Protein AF-A0A4Q3VVP0-F1 (afdb_monomer_lite)

Radius of gyration: 15.02 Å; chains: 1; bounding box: 46×22×36 Å

Foldseek 3Di:
DPPPDDLVVVLVVCQVVQQPDDPDVVLLVLLQVLQCVDDPVCNVAHFSSTGQ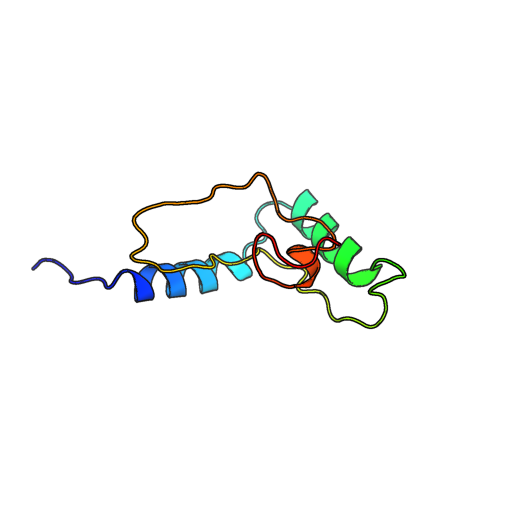GDDDDSPDPDDDDDDDDDSQACRGVSHPPGDPD

Structure (mmCIF, N/CA/C/O backbone):
data_AF-A0A4Q3VVP0-F1
#
_entry.id   AF-A0A4Q3VVP0-F1
#
loop_
_atom_site.group_PDB
_atom_site.id
_atom_site.type_symbol
_atom_site.label_atom_id
_atom_site.label_alt_id
_atom_site.label_comp_id
_atom_site.label_asym_id
_atom_site.label_entity_id
_atom_site.label_seq_id
_atom_site.pdbx_PDB_ins_code
_atom_site.Cartn_x
_atom_site.Cartn_y
_atom_site.Cartn_z
_atom_site.occupancy
_atom_site.B_iso_or_equiv
_atom_site.auth_seq_id
_atom_site.auth_comp_id
_atom_site.auth_asym_id
_atom_site.auth_atom_id
_atom_site.pdbx_PDB_model_num
ATOM 1 N N . MET A 1 1 ? 30.784 -10.871 -19.557 1.00 37.88 1 MET A N 1
ATOM 2 C CA . MET A 1 1 ? 29.609 -11.553 -18.975 1.00 37.88 1 MET A CA 1
ATOM 3 C C . MET A 1 1 ? 28.599 -10.488 -18.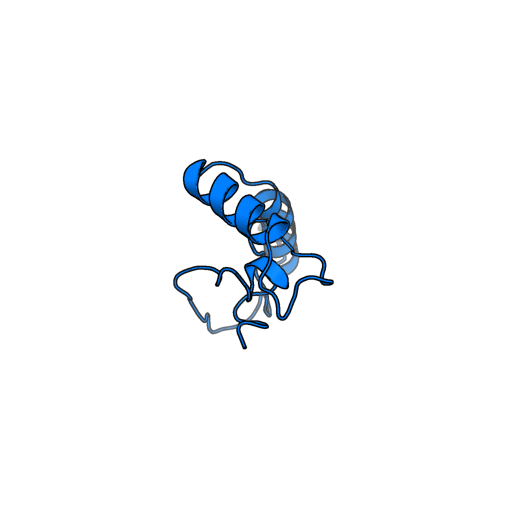605 1.00 37.88 1 MET A C 1
ATOM 5 O O . MET A 1 1 ? 28.812 -9.791 -17.624 1.00 37.88 1 MET A O 1
ATOM 9 N N . ILE A 1 2 ? 27.560 -10.297 -19.417 1.00 51.41 2 ILE A N 1
ATOM 10 C CA . ILE A 1 2 ? 26.403 -9.504 -18.992 1.00 51.41 2 ILE A CA 1
ATOM 11 C C . ILE A 1 2 ? 25.660 -10.403 -18.004 1.00 51.41 2 ILE A C 1
ATOM 13 O O . ILE A 1 2 ? 25.247 -11.501 -18.375 1.00 51.41 2 ILE A O 1
ATOM 17 N N . LEU A 1 3 ? 25.589 -10.004 -16.734 1.00 55.19 3 LEU A N 1
ATOM 18 C CA . LEU A 1 3 ? 24.718 -10.670 -15.773 1.00 55.19 3 LEU A CA 1
ATOM 19 C C . LEU A 1 3 ? 23.291 -10.487 -16.287 1.00 55.19 3 LEU A C 1
ATOM 21 O O . LEU A 1 3 ? 22.779 -9.372 -16.320 1.00 55.19 3 LEU A O 1
ATOM 25 N N . ASN A 1 4 ? 22.692 -11.577 -16.761 1.00 61.09 4 ASN A N 1
ATOM 26 C CA . ASN A 1 4 ? 21.332 -11.600 -17.280 1.00 61.09 4 ASN A CA 1
ATOM 27 C C . ASN A 1 4 ? 20.358 -11.551 -16.097 1.00 61.09 4 ASN A C 1
ATOM 29 O O . ASN A 1 4 ? 19.766 -12.561 -15.715 1.00 61.09 4 ASN A O 1
ATOM 33 N N . VAL A 1 5 ? 20.285 -10.391 -15.449 1.00 67.38 5 VAL A N 1
ATOM 34 C CA . VAL A 1 5 ? 19.364 -10.140 -14.347 1.00 67.38 5 VAL A CA 1
ATOM 35 C C . VAL A 1 5 ? 17.968 -10.001 -14.945 1.00 67.38 5 VAL A C 1
ATOM 37 O O . VAL A 1 5 ? 17.740 -9.141 -15.794 1.00 67.38 5 VAL A O 1
ATOM 40 N N . ARG A 1 6 ? 17.038 -10.869 -14.538 1.00 78.38 6 ARG A N 1
ATOM 41 C CA . ARG A 1 6 ? 15.648 -10.765 -14.989 1.00 78.38 6 ARG A CA 1
ATOM 42 C C . ARG A 1 6 ? 14.976 -9.607 -14.244 1.00 78.38 6 ARG A C 1
ATOM 44 O O . ARG A 1 6 ? 15.123 -9.533 -13.026 1.00 78.38 6 ARG A O 1
ATOM 51 N N . PRO A 1 7 ? 14.212 -8.734 -14.918 1.00 75.44 7 PRO A N 1
ATOM 52 C CA . PRO A 1 7 ? 13.497 -7.641 -14.252 1.00 75.44 7 PRO A CA 1
ATOM 53 C C . PRO A 1 7 ? 12.621 -8.114 -13.081 1.00 75.44 7 PRO A C 1
ATOM 55 O O . PRO A 1 7 ? 12.598 -7.487 -12.024 1.00 75.44 7 PRO A O 1
ATOM 58 N N . GLU A 1 8 ? 11.980 -9.274 -13.231 1.00 82.31 8 GLU A N 1
ATOM 59 C CA . GLU A 1 8 ? 11.175 -9.921 -12.190 1.00 82.31 8 GLU A CA 1
ATOM 60 C C . GLU A 1 8 ? 11.959 -10.191 -10.893 1.00 82.31 8 GLU A C 1
ATOM 62 O O . GLU A 1 8 ? 11.443 -9.935 -9.802 1.00 82.31 8 GLU A O 1
ATOM 67 N N . SER A 1 9 ? 13.213 -10.660 -10.987 1.00 85.62 9 SER A N 1
ATOM 68 C CA . SER A 1 9 ? 14.011 -10.957 -9.791 1.00 85.62 9 SER A CA 1
ATOM 69 C C . SER A 1 9 ? 14.385 -9.676 -9.049 1.00 85.62 9 SER A C 1
ATOM 71 O O . SER A 1 9 ? 14.275 -9.624 -7.834 1.00 85.62 9 SER A O 1
ATOM 73 N N . VAL A 1 10 ? 14.711 -8.598 -9.772 1.00 88.94 10 VAL A N 1
ATOM 74 C CA . VAL A 1 10 ? 15.023 -7.294 -9.154 1.00 88.94 10 VAL A CA 1
ATOM 75 C C . VAL A 1 10 ? 13.823 -6.724 -8.413 1.00 88.94 10 VAL A C 1
ATOM 77 O O . VAL A 1 10 ? 13.964 -6.226 -7.299 1.00 88.94 10 VAL A O 1
ATOM 80 N N . VAL A 1 11 ? 12.643 -6.772 -9.032 1.00 93.25 11 VAL A N 1
ATOM 81 C CA . VAL A 1 11 ? 11.413 -6.261 -8.419 1.00 93.25 11 VAL A CA 1
ATOM 82 C C . VAL A 1 11 ? 11.061 -7.061 -7.168 1.00 93.25 11 VAL A C 1
ATOM 84 O O . VAL A 1 11 ? 10.663 -6.472 -6.164 1.00 93.25 11 VAL A O 1
ATOM 87 N N . THR A 1 12 ? 11.235 -8.381 -7.212 1.00 93.88 12 THR A N 1
ATOM 88 C CA . THR A 1 12 ? 10.991 -9.260 -6.064 1.00 93.88 12 THR A CA 1
ATOM 89 C C . THR A 1 12 ? 11.950 -8.942 -4.918 1.00 93.88 12 THR A C 1
ATOM 91 O O . THR A 1 12 ? 11.485 -8.606 -3.830 1.00 93.88 12 THR A O 1
ATOM 94 N N . ASP A 1 13 ? 13.258 -8.917 -5.181 1.00 94.69 13 ASP A N 1
ATOM 95 C CA . ASP A 1 13 ? 14.286 -8.627 -4.174 1.00 94.69 13 ASP A CA 1
ATOM 96 C C . ASP A 1 13 ? 14.087 -7.234 -3.550 1.00 94.69 13 ASP A C 1
ATOM 98 O O . ASP A 1 13 ? 14.178 -7.045 -2.333 1.00 94.69 13 ASP A O 1
ATOM 102 N N . LEU A 1 14 ? 13.762 -6.233 -4.377 1.00 94.81 14 LEU A N 1
ATOM 103 C CA . LEU A 1 14 ? 13.480 -4.884 -3.898 1.00 94.81 14 LEU A CA 1
ATOM 104 C C . LEU A 1 14 ? 12.231 -4.852 -3.017 1.00 94.81 14 LEU A C 1
ATOM 106 O O . LEU A 1 14 ? 12.230 -4.166 -1.997 1.00 94.81 14 LEU A O 1
ATOM 110 N N . ASN A 1 15 ?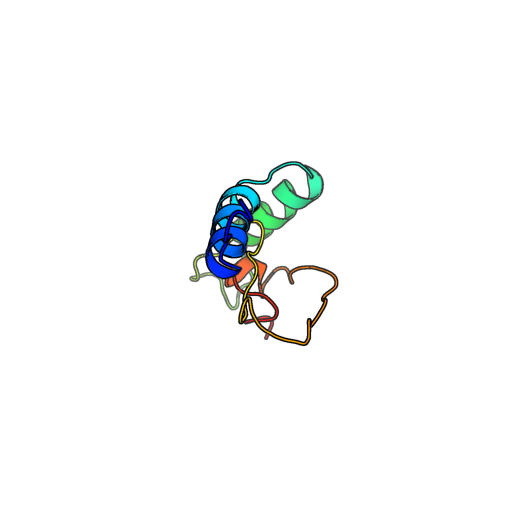 11.173 -5.567 -3.398 1.00 96.62 15 ASN A N 1
ATOM 111 C CA . ASN A 1 15 ? 9.951 -5.637 -2.608 1.00 96.62 15 ASN A CA 1
ATOM 112 C C . ASN A 1 15 ? 10.207 -6.274 -1.238 1.00 96.62 15 ASN A C 1
ATOM 114 O O . ASN A 1 15 ? 9.705 -5.748 -0.246 1.00 96.62 15 ASN A O 1
ATOM 118 N N . GLU A 1 16 ? 11.009 -7.337 -1.160 1.00 96.38 16 GLU A N 1
ATOM 119 C CA . GLU A 1 16 ? 11.376 -7.979 0.110 1.00 96.38 16 GLU A CA 1
ATOM 120 C C . GLU A 1 16 ? 12.118 -7.014 1.042 1.00 96.38 16 GLU A C 1
ATOM 122 O O . GLU A 1 16 ? 11.743 -6.856 2.202 1.00 96.38 16 GLU A O 1
ATOM 127 N N . ILE A 1 17 ? 13.104 -6.279 0.525 1.00 97.00 17 ILE A N 1
ATOM 128 C CA . ILE A 1 17 ? 13.839 -5.279 1.315 1.00 97.00 17 ILE A CA 1
ATOM 129 C C . ILE A 1 17 ? 12.925 -4.107 1.707 1.00 97.00 17 ILE A C 1
ATOM 131 O O . ILE A 1 17 ? 12.994 -3.581 2.823 1.00 97.00 17 ILE A O 1
ATOM 135 N N . LEU A 1 18 ? 12.066 -3.665 0.786 1.00 97.31 18 LEU A N 1
ATOM 136 C CA . LEU A 1 18 ? 11.216 -2.495 0.967 1.00 97.31 18 LEU A CA 1
ATOM 137 C C . LEU A 1 18 ? 10.212 -2.692 2.100 1.00 97.31 18 LEU A C 1
ATOM 139 O O . LEU A 1 18 ? 10.011 -1.755 2.873 1.00 97.31 18 LEU A O 1
ATOM 143 N N . VAL A 1 19 ? 9.571 -3.861 2.209 1.00 98.12 19 VAL A N 1
ATOM 144 C CA . VAL A 1 19 ? 8.491 -4.079 3.191 1.00 98.12 19 VAL A CA 1
ATOM 145 C C . VAL A 1 19 ? 8.969 -4.034 4.644 1.00 98.12 19 VAL A C 1
ATOM 147 O O . VAL A 1 19 ? 8.171 -3.725 5.534 1.00 98.12 19 VAL A O 1
ATOM 150 N N . ASP A 1 20 ? 10.268 -4.223 4.874 1.00 98.06 20 ASP A N 1
ATOM 151 C CA . ASP A 1 20 ? 10.896 -4.124 6.193 1.00 98.06 20 ASP A CA 1
ATOM 152 C C . ASP A 1 20 ? 11.444 -2.721 6.500 1.00 98.06 20 ASP A C 1
ATOM 154 O O . ASP A 1 20 ? 11.930 -2.452 7.602 1.00 98.06 20 ASP A O 1
ATOM 158 N N . CYS A 1 21 ? 11.325 -1.769 5.569 1.00 98.44 21 CYS A N 1
ATOM 159 C CA . CYS A 1 21 ? 11.842 -0.421 5.755 1.00 98.44 21 CYS A CA 1
ATOM 160 C C . CYS A 1 21 ? 11.139 0.332 6.904 1.00 98.44 21 CYS A C 1
ATOM 162 O O . CYS A 1 21 ? 9.905 0.484 6.962 1.00 98.44 21 CYS A O 1
ATO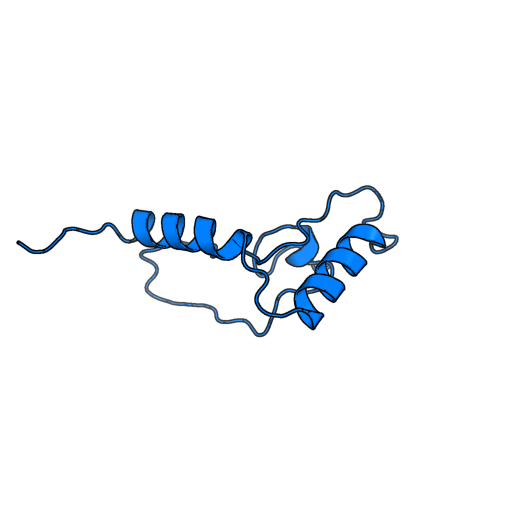M 164 N N . ARG A 1 22 ? 11.968 0.877 7.806 1.00 98.50 22 ARG A N 1
ATOM 165 C CA . ARG A 1 22 ? 11.566 1.698 8.963 1.00 98.50 22 ARG A CA 1
ATOM 166 C C . ARG A 1 22 ? 12.308 3.040 9.055 1.00 98.50 22 ARG A C 1
ATOM 168 O O . ARG A 1 22 ? 12.339 3.650 10.117 1.00 98.50 22 ARG A O 1
ATOM 175 N N . LEU A 1 23 ? 12.887 3.524 7.953 1.00 98.62 23 LEU A N 1
ATOM 176 C CA . LEU A 1 23 ? 13.752 4.719 7.941 1.00 98.62 23 LEU A CA 1
ATOM 177 C C . LEU A 1 23 ? 13.050 6.038 8.305 1.00 98.62 23 LEU A C 1
ATOM 179 O O . LEU A 1 23 ? 13.722 7.010 8.634 1.00 98.62 23 LEU A O 1
ATOM 183 N N . CYS A 1 24 ? 11.719 6.106 8.226 1.00 98.62 24 CYS A N 1
ATOM 184 C CA . CYS A 1 24 ? 10.957 7.334 8.453 1.00 98.62 24 CYS A CA 1
ATOM 185 C C . CYS A 1 24 ? 10.083 7.199 9.713 1.00 98.62 24 CYS A C 1
ATOM 187 O O . CYS A 1 24 ? 8.930 6.778 9.578 1.00 98.62 24 CYS A O 1
ATOM 189 N N . PRO A 1 25 ? 10.566 7.581 10.916 1.00 98.62 25 PRO A N 1
ATOM 190 C CA . PRO A 1 25 ? 9.868 7.320 12.181 1.00 98.62 25 PRO A CA 1
ATOM 191 C C . PRO A 1 25 ? 8.415 7.803 12.189 1.00 98.62 25 PRO A C 1
ATOM 193 O O . PRO A 1 25 ? 7.510 7.028 12.478 1.00 98.62 25 PRO A O 1
ATOM 196 N N . ARG A 1 26 ? 8.176 9.038 11.728 1.00 98.62 26 ARG A N 1
ATOM 197 C CA . ARG A 1 26 ? 6.830 9.623 11.618 1.00 98.62 26 ARG A CA 1
ATOM 198 C C . ARG A 1 26 ? 5.878 8.792 10.747 1.00 98.62 26 ARG A C 1
ATOM 200 O O . ARG A 1 26 ? 4.691 8.711 11.032 1.00 98.62 26 ARG A O 1
ATOM 207 N N . LEU A 1 27 ? 6.370 8.215 9.647 1.00 98.69 27 LEU A N 1
ATOM 208 C CA . LEU A 1 27 ? 5.537 7.432 8.724 1.00 98.69 27 LEU A CA 1
ATOM 209 C C . LEU A 1 27 ? 5.276 6.021 9.245 1.00 98.69 27 LEU A C 1
ATOM 211 O O . LEU A 1 27 ? 4.198 5.481 9.013 1.00 98.69 27 LEU A O 1
ATOM 215 N N . VAL A 1 28 ? 6.259 5.439 9.931 1.00 98.81 28 VAL A N 1
ATOM 216 C CA . VAL A 1 28 ? 6.131 4.146 10.607 1.00 98.81 28 VAL A CA 1
ATOM 217 C C . VAL A 1 28 ? 5.074 4.232 11.704 1.00 98.81 28 VAL A C 1
ATOM 219 O O . VAL A 1 28 ? 4.141 3.439 11.704 1.00 98.81 28 VAL A O 1
ATOM 222 N N . GLU A 1 29 ? 5.172 5.241 12.567 1.00 98.75 29 GLU A N 1
ATOM 223 C CA . GLU A 1 29 ? 4.182 5.490 13.614 1.00 98.75 29 GLU A CA 1
ATOM 224 C C . GLU A 1 29 ? 2.786 5.689 13.013 1.00 98.75 29 GLU A C 1
ATOM 226 O O . GLU A 1 29 ? 1.838 5.002 13.384 1.00 98.75 29 GLU A O 1
ATOM 231 N N . TRP A 1 30 ? 2.667 6.564 12.010 1.00 98.62 30 TRP A N 1
ATOM 232 C CA . TRP A 1 30 ? 1.379 6.871 11.392 1.00 98.62 30 TRP A CA 1
ATOM 233 C C . TRP A 1 30 ? 0.708 5.657 10.736 1.00 98.62 30 TRP A C 1
ATOM 235 O O . TRP A 1 30 ? -0.486 5.427 10.931 1.00 98.62 30 TRP A O 1
ATOM 245 N N . ARG A 1 31 ? 1.445 4.866 9.944 1.00 98.56 31 ARG A N 1
ATOM 246 C CA . ARG A 1 31 ? 0.858 3.732 9.210 1.00 98.56 31 ARG A CA 1
ATOM 247 C C . ARG A 1 31 ? 0.395 2.613 10.149 1.00 98.56 31 ARG A C 1
ATOM 249 O O . ARG A 1 31 ? -0.625 1.984 9.863 1.00 98.56 31 ARG A O 1
ATOM 256 N N . GLU A 1 32 ? 1.129 2.396 11.244 1.00 98.62 32 GLU A N 1
ATOM 257 C CA . GLU A 1 32 ? 0.835 1.389 12.268 1.00 98.62 32 GLU A CA 1
ATOM 258 C C . GLU A 1 32 ? -0.338 1.840 13.147 1.00 98.62 32 GLU A C 1
ATOM 260 O O . GLU A 1 32 ? -1.255 1.053 13.374 1.00 98.62 32 GLU A O 1
ATOM 265 N N . LEU A 1 33 ? -0.384 3.123 13.535 1.00 98.50 33 LEU A N 1
ATOM 266 C CA . LEU A 1 33 ? -1.519 3.711 14.251 1.00 98.50 33 LEU A CA 1
ATOM 267 C C . LEU A 1 33 ? -2.819 3.544 13.459 1.00 98.50 33 LEU A C 1
ATOM 269 O O . LEU A 1 33 ? -3.800 3.009 13.967 1.00 98.50 33 LEU A O 1
ATOM 273 N N . VAL A 1 34 ? -2.812 3.919 12.178 1.00 97.94 34 VAL A N 1
ATOM 274 C CA . VAL A 1 34 ? -3.985 3.775 11.305 1.00 97.94 34 VAL A CA 1
ATOM 275 C C . VAL A 1 34 ? -4.404 2.309 11.140 1.00 97.94 34 VAL A C 1
ATOM 277 O O . VAL A 1 34 ? -5.600 2.024 11.050 1.00 97.94 34 VAL A O 1
ATOM 280 N N . ALA A 1 35 ? -3.443 1.383 11.084 1.00 97.62 35 ALA A N 1
ATOM 281 C CA . ALA A 1 35 ? -3.709 -0.051 10.984 1.00 97.62 35 ALA A CA 1
ATOM 282 C C . ALA A 1 35 ? -4.304 -0.641 12.275 1.00 97.62 35 ALA A C 1
ATOM 284 O O . ALA A 1 35 ? -5.085 -1.594 12.204 1.00 97.62 35 ALA A O 1
ATOM 285 N N . ALA A 1 36 ? -3.958 -0.071 13.432 1.00 97.69 36 ALA A N 1
ATOM 286 C CA . ALA A 1 36 ? -4.494 -0.455 14.731 1.00 97.69 36 ALA A CA 1
ATOM 287 C C . ALA A 1 36 ? -5.888 0.141 14.982 1.00 97.69 36 ALA A C 1
ATOM 289 O O . ALA A 1 36 ? -6.808 -0.593 15.341 1.00 97.69 36 ALA A O 1
ATOM 290 N N . GLU A 1 37 ? -6.059 1.448 14.766 1.00 96.94 37 GLU A N 1
ATOM 291 C CA . GLU A 1 37 ? -7.321 2.152 15.032 1.00 96.94 37 GLU A CA 1
ATOM 292 C C . GLU A 1 37 ? -8.408 1.790 14.017 1.00 96.94 37 GLU A C 1
ATOM 294 O O . GLU A 1 37 ? -9.549 1.523 14.398 1.00 96.94 37 GLU A O 1
ATOM 299 N N . LYS A 1 38 ? -8.027 1.721 12.733 1.00 95.31 38 LYS A N 1
ATOM 300 C CA . LYS A 1 38 ? -8.886 1.443 11.571 1.00 95.31 38 LYS A CA 1
ATOM 301 C C . LYS A 1 38 ? -10.058 2.423 11.415 1.00 95.31 38 LYS A C 1
ATOM 303 O O . LYS A 1 38 ? -10.505 3.112 12.327 1.00 95.31 38 LYS A O 1
ATOM 308 N N . ARG A 1 39 ? -10.620 2.488 10.205 1.00 93.75 39 ARG A N 1
ATOM 309 C CA . ARG A 1 39 ? -11.884 3.211 9.981 1.00 93.75 39 ARG A CA 1
ATOM 310 C C . ARG A 1 39 ? -13.057 2.303 10.337 1.00 93.75 39 ARG A C 1
ATOM 312 O O . ARG A 1 39 ? -13.005 1.111 10.059 1.00 93.75 39 ARG A O 1
ATOM 319 N N . LYS A 1 40 ? -14.164 2.867 10.839 1.00 94.50 40 LYS A N 1
ATOM 320 C CA . LYS A 1 40 ? -15.394 2.117 11.177 1.00 94.50 40 LYS A CA 1
ATOM 321 C C . LYS A 1 40 ? -15.860 1.153 10.074 1.00 94.50 40 LYS A C 1
ATOM 323 O O . LYS A 1 40 ? -16.285 0.050 10.392 1.00 94.50 40 LYS A O 1
ATOM 328 N N . SER A 1 41 ? -15.768 1.553 8.803 1.00 94.81 41 SER A N 1
ATOM 329 C CA . SER A 1 41 ? -16.149 0.726 7.646 1.00 94.81 41 SER A CA 1
ATOM 330 C C . SER A 1 41 ? -15.261 -0.505 7.435 1.00 94.81 41 SER A C 1
ATOM 332 O O . SER A 1 41 ? -15.696 -1.445 6.787 1.00 94.81 41 SER A O 1
ATOM 334 N N . PHE A 1 42 ? -14.046 -0.505 7.987 1.00 94.94 42 PHE A N 1
ATOM 335 C CA . PHE A 1 42 ? -13.020 -1.535 7.793 1.00 94.94 42 PHE A CA 1
ATOM 336 C C . PHE A 1 42 ? -12.501 -2.094 9.129 1.00 94.94 42 PHE A C 1
ATOM 338 O O . PHE A 1 42 ? -11.404 -2.642 9.201 1.00 94.94 42 PHE A O 1
ATOM 345 N N . ARG A 1 43 ? -13.263 -1.926 10.218 1.00 94.62 43 ARG A N 1
ATOM 346 C CA . ARG A 1 43 ? -12.852 -2.285 11.591 1.00 94.62 43 ARG A CA 1
ATOM 347 C C . ARG A 1 43 ? -12.459 -3.760 11.744 1.00 94.62 43 ARG A C 1
ATOM 349 O O . ARG A 1 43 ? -11.537 -4.082 12.493 1.00 94.62 43 ARG A O 1
ATOM 356 N N . ASP A 1 44 ? -13.134 -4.635 11.005 1.00 96.06 44 ASP A N 1
ATOM 357 C CA . ASP A 1 44 ? -12.951 -6.085 11.080 1.00 96.06 44 ASP A CA 1
ATOM 358 C C . ASP A 1 44 ? -11.894 -6.596 10.085 1.00 96.06 44 ASP A C 1
ATOM 360 O O . ASP A 1 44 ? -11.573 -7.779 10.073 1.00 96.06 44 ASP A O 1
ATOM 364 N N . GLU A 1 45 ? -11.312 -5.713 9.268 1.00 96.38 45 GLU A N 1
ATOM 365 C CA . GLU A 1 45 ? -10.288 -6.090 8.298 1.00 96.38 45 GLU A CA 1
ATOM 366 C C . GLU A 1 45 ? -8.881 -6.062 8.896 1.00 96.38 45 GLU A C 1
ATOM 368 O O . GLU A 1 45 ? -8.554 -5.220 9.736 1.00 96.38 45 GLU A O 1
ATOM 373 N N . THR A 1 46 ? -8.006 -6.941 8.415 1.00 96.44 46 THR A N 1
ATOM 374 C CA . THR A 1 46 ? -6.572 -6.864 8.705 1.00 96.44 46 THR A CA 1
ATOM 375 C C . THR A 1 46 ? -5.922 -5.853 7.769 1.00 96.44 46 THR A C 1
ATOM 377 O O . THR A 1 46 ? -6.005 -5.982 6.551 1.00 96.44 46 THR A O 1
ATOM 380 N N . TYR A 1 47 ? -5.266 -4.846 8.341 1.00 98.00 47 TYR A N 1
ATOM 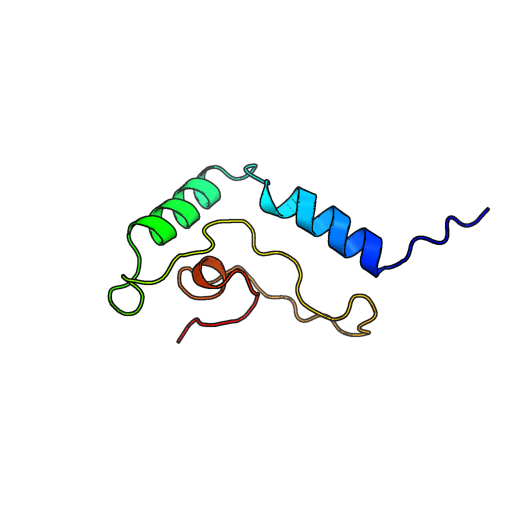381 C CA . TYR A 1 47 ? -4.533 -3.835 7.584 1.00 98.00 47 TYR A CA 1
ATOM 382 C C . TYR A 1 47 ? -3.106 -4.297 7.280 1.00 98.00 47 TYR A C 1
ATOM 384 O O . TYR A 1 47 ? -2.466 -4.947 8.105 1.00 98.00 47 TYR A O 1
ATOM 392 N N . TRP A 1 48 ? -2.589 -3.890 6.120 1.00 98.06 48 TRP A N 1
ATOM 393 C CA . TRP A 1 48 ? -1.201 -4.115 5.717 1.00 98.06 48 TRP A CA 1
ATOM 394 C C . TRP A 1 48 ? -0.186 -3.410 6.629 1.00 98.06 48 TRP A C 1
ATOM 396 O O . TRP A 1 48 ? 0.795 -4.035 7.031 1.00 98.06 48 TRP A O 1
ATOM 406 N N . GLY A 1 49 ? -0.403 -2.126 6.948 1.00 98.00 49 GLY A N 1
ATOM 407 C CA . GLY A 1 49 ? 0.367 -1.375 7.957 1.00 98.00 49 GLY A CA 1
ATOM 408 C C . GLY A 1 49 ? 1.876 -1.246 7.694 1.00 98.00 49 GLY A C 1
ATOM 409 O O . GLY A 1 49 ? 2.653 -0.987 8.611 1.00 98.00 49 GLY A O 1
ATOM 410 N N . ARG A 1 50 ? 2.319 -1.457 6.453 1.00 98.38 50 ARG A N 1
ATOM 411 C CA . ARG A 1 50 ? 3.731 -1.570 6.045 1.00 98.38 50 ARG A CA 1
ATOM 412 C C . ARG A 1 50 ? 4.006 -0.761 4.767 1.00 98.38 50 ARG A C 1
ATOM 414 O O . ARG A 1 50 ? 3.054 -0.278 4.149 1.00 98.38 50 ARG A O 1
ATOM 421 N N . PRO A 1 51 ? 5.275 -0.568 4.349 1.00 98.56 51 PRO A N 1
ATOM 422 C CA . PRO A 1 51 ? 5.589 -0.045 3.020 1.00 98.56 51 PRO A CA 1
ATOM 423 C C . PRO A 1 51 ? 4.857 -0.868 1.963 1.00 98.56 51 PRO A C 1
ATOM 425 O O . PRO A 1 51 ? 4.782 -2.091 2.068 1.00 98.56 51 PRO A O 1
ATOM 428 N N . VAL A 1 52 ? 4.257 -0.199 0.984 1.00 98.19 52 VAL A N 1
ATOM 429 C CA . VAL A 1 52 ? 3.468 -0.872 -0.049 1.00 98.19 52 VAL A CA 1
ATOM 430 C C . VAL A 1 52 ? 4.422 -1.284 -1.172 1.00 98.19 52 VAL A C 1
ATOM 432 O O . VAL A 1 52 ? 5.091 -0.399 -1.712 1.00 98.19 52 VAL A O 1
ATOM 435 N N . PRO A 1 53 ? 4.522 -2.583 -1.505 1.00 97.12 53 PRO A N 1
ATOM 436 C CA . PRO A 1 53 ? 5.412 -3.054 -2.558 1.00 97.12 53 PRO A CA 1
ATOM 437 C C . PRO A 1 53 ? 4.990 -2.535 -3.936 1.00 97.12 53 PRO A C 1
ATOM 439 O O . PRO A 1 53 ? 3.847 -2.111 -4.152 1.00 97.12 53 PRO A O 1
ATOM 442 N N . TYR A 1 54 ? 5.924 -2.596 -4.884 1.00 95.06 54 TYR A N 1
ATOM 443 C CA . TYR A 1 54 ? 5.612 -2.420 -6.294 1.00 95.06 54 TYR A CA 1
ATOM 444 C C . TYR A 1 54 ? 4.542 -3.432 -6.727 1.00 95.06 54 TYR A C 1
ATOM 446 O O . TYR A 1 54 ? 4.557 -4.596 -6.324 1.00 95.06 54 TYR A O 1
ATOM 454 N N . PHE A 1 55 ? 3.632 -2.976 -7.583 1.00 94.19 55 PHE A N 1
ATOM 455 C CA . PHE A 1 55 ? 2.598 -3.788 -8.207 1.00 94.19 55 PHE A CA 1
ATOM 456 C C . PHE A 1 55 ? 2.511 -3.424 -9.687 1.00 94.19 55 PHE A C 1
ATOM 458 O O . PHE A 1 55 ? 2.341 -2.250 -10.021 1.00 94.19 55 PHE A O 1
ATOM 465 N N . GLY A 1 56 ? 2.588 -4.429 -10.553 1.00 94.19 56 GLY A N 1
ATOM 466 C CA . GLY A 1 56 ? 2.525 -4.257 -11.997 1.00 94.19 56 GLY A CA 1
ATOM 467 C C . GLY A 1 56 ? 3.375 -5.287 -12.726 1.00 94.19 56 GLY A C 1
ATOM 468 O O . GLY A 1 56 ? 3.928 -6.197 -12.110 1.00 94.19 56 GLY A O 1
ATOM 469 N N . ASP A 1 57 ? 3.445 -5.123 -14.041 1.00 94.75 57 ASP A N 1
ATOM 470 C CA . ASP A 1 57 ? 4.330 -5.888 -14.911 1.00 94.75 57 ASP A CA 1
ATOM 471 C C . ASP A 1 57 ? 5.743 -5.263 -14.890 1.00 94.75 57 ASP A C 1
ATOM 473 O O . ASP A 1 57 ? 5.886 -4.101 -15.289 1.00 94.75 57 ASP A O 1
ATOM 477 N N . PRO A 1 58 ? 6.786 -5.989 -14.435 1.00 92.44 58 PRO A N 1
ATOM 478 C CA . PRO A 1 58 ? 8.171 -5.514 -14.447 1.00 92.44 58 PRO A CA 1
ATOM 479 C C . PRO A 1 58 ? 8.691 -5.116 -15.835 1.00 92.44 58 PRO A C 1
ATOM 481 O O . PRO A 1 58 ? 9.676 -4.384 -15.920 1.00 92.44 58 PRO A O 1
ATOM 484 N N . GLU A 1 59 ? 8.054 -5.597 -16.904 1.00 93.00 59 GLU A N 1
ATOM 485 C CA . GLU A 1 59 ? 8.388 -5.284 -18.295 1.00 93.00 59 GLU A CA 1
ATOM 486 C C . GLU A 1 59 ? 7.464 -4.213 -18.903 1.00 93.00 59 GLU A C 1
ATOM 488 O O . GLU A 1 59 ? 7.563 -3.911 -20.094 1.00 93.00 59 GLU A O 1
ATOM 493 N N . ALA A 1 60 ? 6.585 -3.596 -18.101 1.00 94.56 60 ALA A N 1
ATOM 494 C CA . ALA A 1 60 ? 5.713 -2.524 -18.565 1.00 94.56 60 ALA A CA 1
ATOM 495 C C . ALA A 1 60 ? 6.513 -1.341 -19.131 1.00 94.56 60 ALA A C 1
ATOM 497 O O . ALA A 1 60 ? 7.454 -0.832 -18.521 1.00 94.56 60 ALA A O 1
ATOM 498 N N . ASP A 1 61 ? 6.062 -0.814 -20.268 1.00 96.94 61 ASP A N 1
ATOM 499 C CA . ASP A 1 61 ? 6.683 0.329 -20.938 1.00 96.94 61 ASP A CA 1
ATOM 500 C C . ASP A 1 61 ? 6.187 1.690 -20.407 1.00 96.94 61 ASP A C 1
ATOM 502 O O . ASP A 1 61 ? 6.620 2.749 -20.875 1.00 96.94 61 ASP A O 1
ATOM 506 N N . ARG A 1 62 ? 5.263 1.689 -19.438 1.00 97.12 62 ARG A N 1
ATOM 507 C CA . ARG A 1 62 ? 4.696 2.881 -18.792 1.00 97.12 62 ARG A CA 1
ATOM 508 C C . ARG A 1 62 ? 4.606 2.688 -17.280 1.00 97.12 62 ARG A C 1
ATOM 510 O O . ARG A 1 62 ? 4.257 1.616 -16.799 1.00 97.12 62 ARG A O 1
ATOM 517 N N . LEU A 1 63 ? 4.842 3.773 -16.539 1.00 95.88 63 LEU A N 1
ATOM 518 C CA . LEU A 1 63 ? 4.755 3.817 -15.079 1.00 95.88 63 LEU A CA 1
ATOM 519 C C . LEU A 1 63 ? 3.697 4.830 -14.633 1.00 95.88 63 LEU A C 1
ATOM 521 O O . LEU A 1 63 ? 3.726 5.990 -15.042 1.00 95.88 63 LEU A O 1
ATOM 525 N N . ILE A 1 64 ? 2.804 4.405 -13.739 1.00 96.75 64 ILE A N 1
ATOM 526 C CA . ILE A 1 64 ? 1.909 5.308 -13.010 1.00 96.75 64 ILE A CA 1
ATOM 527 C C . ILE A 1 64 ? 2.569 5.645 -11.675 1.00 96.75 64 ILE A C 1
ATOM 529 O O . ILE A 1 64 ? 2.716 4.780 -10.812 1.00 96.75 64 ILE A O 1
ATOM 533 N N . LEU A 1 65 ? 2.950 6.911 -11.501 1.00 95.6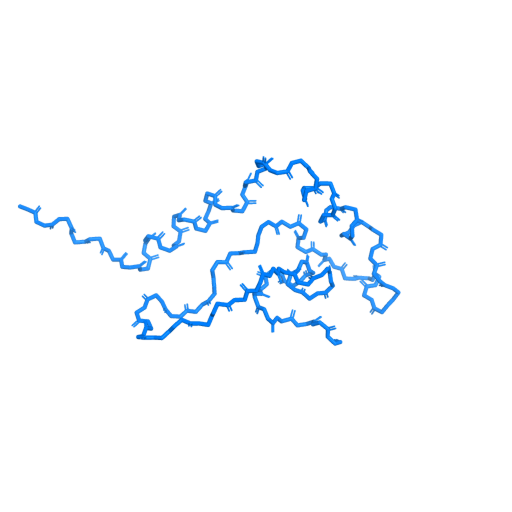9 65 LEU A N 1
ATOM 534 C CA . LEU A 1 65 ? 3.570 7.401 -10.274 1.00 95.69 65 LEU A CA 1
ATOM 535 C C . LEU A 1 65 ? 2.542 8.140 -9.411 1.00 95.69 65 LEU A C 1
ATOM 537 O O . LEU A 1 65 ? 1.980 9.154 -9.819 1.00 95.69 65 LEU A O 1
ATOM 541 N N . GLY A 1 66 ? 2.302 7.620 -8.209 1.00 95.38 66 GLY A N 1
ATOM 542 C CA . GLY A 1 66 ? 1.460 8.260 -7.197 1.00 95.38 66 GLY A CA 1
ATOM 543 C C . GLY A 1 66 ? 2.267 9.119 -6.226 1.00 95.38 66 GLY A C 1
ATOM 544 O O . GLY A 1 66 ? 3.493 9.077 -6.214 1.00 95.38 66 GLY A O 1
ATOM 545 N N . LEU A 1 67 ? 1.563 9.862 -5.367 1.00 97.19 67 LEU A N 1
ATOM 546 C CA . LEU A 1 67 ? 2.189 10.653 -4.303 1.00 97.19 67 LEU A CA 1
ATOM 547 C C . LEU A 1 67 ? 2.576 9.790 -3.091 1.00 97.19 67 LEU A C 1
ATOM 549 O O . LEU A 1 67 ? 3.732 9.765 -2.683 1.00 97.19 67 LEU A O 1
ATOM 553 N N . ALA A 1 68 ? 1.592 9.117 -2.488 1.00 96.62 68 ALA A N 1
ATOM 554 C CA . ALA A 1 68 ? 1.766 8.290 -1.296 1.00 96.62 68 ALA A CA 1
ATOM 555 C C . ALA A 1 68 ? 0.579 7.322 -1.114 1.00 96.62 68 ALA A C 1
ATOM 557 O O . ALA A 1 68 ? -0.515 7.594 -1.620 1.00 96.62 68 ALA A O 1
ATOM 558 N N . PRO A 1 69 ? 0.751 6.220 -0.359 1.00 97.38 69 PRO A N 1
ATOM 559 C CA . PRO A 1 69 ? -0.349 5.339 0.024 1.00 97.38 69 PRO A CA 1
ATOM 560 C C . PRO A 1 69 ? -1.447 6.061 0.817 1.00 97.38 69 PRO A C 1
ATOM 562 O O . PRO A 1 69 ? -1.175 6.735 1.811 1.00 97.38 69 PRO A O 1
ATOM 565 N N . ALA A 1 70 ? -2.708 5.857 0.427 1.00 96.94 70 ALA A N 1
ATOM 566 C CA . ALA A 1 70 ? -3.852 6.295 1.222 1.00 96.94 70 ALA A CA 1
ATOM 567 C C . ALA A 1 70 ? -3.953 5.495 2.534 1.00 96.94 70 ALA A C 1
ATOM 569 O O . ALA A 1 70 ? -3.793 4.270 2.538 1.00 96.94 70 ALA A O 1
ATOM 570 N N . ALA A 1 71 ? -4.307 6.179 3.626 1.00 97.31 71 ALA A N 1
ATOM 571 C CA . ALA A 1 71 ? -4.391 5.627 4.983 1.00 97.31 71 ALA A CA 1
ATOM 572 C C . ALA A 1 71 ? -5.299 4.383 5.100 1.00 97.31 71 ALA A C 1
ATOM 574 O O . ALA A 1 71 ? -4.988 3.449 5.836 1.00 97.31 71 ALA A O 1
ATOM 575 N N . HIS A 1 72 ? -6.398 4.340 4.344 1.00 97.69 72 HIS A N 1
ATOM 576 C CA . HIS A 1 72 ? -7.337 3.209 4.331 1.00 97.69 72 HIS A CA 1
ATOM 577 C C . HIS A 1 72 ? -7.480 2.541 2.958 1.00 97.69 72 HIS A C 1
ATOM 579 O O . HIS A 1 72 ? -8.350 1.694 2.794 1.00 97.69 72 HIS A O 1
ATOM 585 N N . GLY A 1 73 ? -6.630 2.918 1.999 1.00 97.62 73 GLY A N 1
ATOM 586 C CA . GLY A 1 73 ? -6.505 2.255 0.703 1.00 97.62 73 GLY A CA 1
ATOM 587 C C . GLY A 1 73 ? -5.321 1.302 0.729 1.00 97.62 73 GLY A C 1
ATOM 588 O O . GLY A 1 73 ? -5.362 0.268 1.385 1.00 97.62 73 GLY A O 1
ATOM 589 N N . ALA A 1 74 ? -4.219 1.686 0.090 1.00 97.94 74 ALA A N 1
ATOM 590 C CA . ALA A 1 74 ? -3.024 0.851 0.004 1.00 97.94 74 ALA A CA 1
ATOM 591 C C . ALA A 1 74 ? -2.386 0.511 1.373 1.00 97.94 74 ALA A C 1
ATOM 593 O O . ALA A 1 74 ? -1.839 -0.576 1.524 1.00 97.94 74 ALA A O 1
ATOM 594 N N . ASN A 1 75 ? -2.513 1.363 2.402 1.00 98.19 75 ASN A N 1
ATOM 595 C CA . ASN A 1 75 ? -2.063 1.007 3.761 1.00 98.19 75 ASN A CA 1
ATOM 596 C C . ASN A 1 75 ? -2.935 -0.081 4.427 1.00 98.19 75 ASN A C 1
ATOM 598 O O . ASN A 1 75 ? -2.495 -0.760 5.352 1.00 98.19 75 ASN A O 1
ATOM 602 N N . ARG A 1 76 ? -4.169 -0.268 3.948 1.00 98.00 76 ARG A N 1
ATOM 603 C CA . ARG A 1 76 ? -5.044 -1.375 4.344 1.00 98.00 76 ARG A CA 1
ATOM 604 C C . ARG A 1 76 ? -4.797 -2.603 3.476 1.00 98.00 76 ARG A C 1
ATOM 606 O O . ARG A 1 76 ? -4.572 -3.677 4.011 1.00 98.00 76 ARG A O 1
ATOM 613 N N . THR A 1 77 ? -4.807 -2.435 2.156 1.00 97.94 77 THR A N 1
ATOM 614 C CA . THR A 1 77 ? -4.837 -3.543 1.187 1.00 97.94 77 THR A CA 1
ATOM 615 C C . THR A 1 77 ? -3.464 -4.088 0.804 1.00 97.94 77 THR A C 1
ATOM 617 O O . THR A 1 77 ? -3.383 -5.179 0.252 1.00 97.94 77 THR A O 1
ATOM 620 N N . GLY A 1 78 ? -2.386 -3.337 1.042 1.00 97.75 78 GLY A N 1
ATOM 621 C CA . GLY A 1 78 ? -1.034 -3.714 0.621 1.00 97.75 78 GLY A CA 1
ATOM 622 C C . GLY A 1 78 ? -0.794 -3.610 -0.886 1.00 97.75 78 GLY A C 1
ATOM 623 O O . GLY A 1 78 ? 0.252 -4.043 -1.359 1.00 97.75 78 GLY A O 1
ATOM 624 N N . ARG A 1 79 ? -1.723 -3.017 -1.651 1.00 97.62 79 ARG A N 1
ATOM 625 C CA . ARG A 1 79 ? -1.586 -2.814 -3.099 1.00 97.62 79 ARG A CA 1
ATOM 626 C C . ARG A 1 79 ? -1.807 -1.355 -3.472 1.00 97.62 79 ARG A C 1
ATOM 628 O O . ARG A 1 79 ? -2.785 -0.738 -3.043 1.00 97.62 79 ARG A O 1
ATOM 635 N N . MET A 1 80 ? -0.915 -0.810 -4.300 1.00 96.56 80 MET A N 1
ATOM 636 C CA . MET A 1 80 ? -1.025 0.564 -4.798 1.00 96.56 80 MET A CA 1
ATOM 637 C C . MET A 1 80 ? -2.406 0.821 -5.428 1.00 96.56 80 MET A C 1
ATOM 639 O O . MET A 1 80 ? -2.993 -0.060 -6.060 1.00 96.56 80 MET A O 1
ATOM 643 N N . PHE A 1 81 ? -2.939 2.028 -5.212 1.00 96.19 81 PHE A N 1
ATOM 644 C CA . PHE A 1 81 ? -4.207 2.509 -5.788 1.00 96.19 81 PHE A CA 1
ATOM 645 C C . PHE A 1 81 ? -5.430 1.592 -5.581 1.00 96.19 81 PHE A C 1
ATOM 647 O O . PHE A 1 81 ? -6.322 1.545 -6.423 1.00 96.19 81 PHE A O 1
ATOM 654 N N . THR A 1 82 ? -5.487 0.838 -4.478 1.00 97.44 82 THR A N 1
ATOM 655 C CA . THR A 1 82 ? -6.564 -0.134 -4.229 1.00 97.44 82 THR A CA 1
ATOM 656 C C . THR A 1 82 ? -7.274 0.113 -2.896 1.00 97.44 82 THR A C 1
ATOM 658 O O . THR A 1 82 ? -6.631 0.145 -1.846 1.00 97.44 82 THR A O 1
ATOM 661 N N . GLY A 1 83 ? -8.610 0.194 -2.932 1.00 94.88 83 GLY A N 1
ATOM 662 C CA . GLY A 1 83 ? -9.478 0.108 -1.749 1.00 94.88 83 GLY A CA 1
ATOM 663 C C . GLY A 1 83 ? -9.644 1.399 -0.942 1.00 94.88 83 GLY A C 1
ATOM 664 O O . GLY A 1 83 ? -9.864 1.342 0.260 1.00 94.88 83 GLY A O 1
ATOM 665 N N . ASP A 1 84 ? -9.501 2.575 -1.540 1.00 87.50 84 ASP A N 1
ATOM 666 C CA . ASP A 1 84 ? -9.675 3.845 -0.819 1.00 87.50 84 ASP A CA 1
ATOM 667 C C . ASP A 1 84 ? -11.143 4.297 -0.663 1.00 87.50 84 ASP A C 1
ATOM 669 O O . ASP A 1 84 ? -11.408 5.235 0.094 1.00 87.50 84 ASP A O 1
ATOM 673 N N . ARG A 1 85 ? -12.083 3.616 -1.329 1.00 79.81 85 ARG A N 1
ATOM 674 C CA . ARG A 1 85 ? -13.535 3.840 -1.246 1.00 79.81 85 ARG A CA 1
ATOM 675 C C . ARG A 1 85 ? -14.231 2.817 -0.361 1.00 79.81 85 ARG A C 1
ATOM 677 O O . ARG A 1 85 ? -13.845 1.628 -0.424 1.00 79.81 85 ARG A O 1
#

pLDDT: mean 93.12, std 10.86, range [37.88, 98.81]

Sequence (85 aa):
MILNVRPESVVTDLNEILVDCRLCPRLVEWRELVAAEKRKSFRDETYWGRPVPYFGDPEADRLILGLAPAAHGANRTGRMFTGDR

Secondary structure (DSSP, 8-state):
------HHHHHHHHHHHHHT----HHHHHHHHHHHHH--GGGTTSPP--SPPPP-S-TT-S-----S---TTTHHHHSSTT----